Protein AF-A0A920FKL9-F1 (afdb_monomer_lite)

Foldseek 3Di:
DPPVPDDDDCPDLVNLLVVLVVDDDAAQPLDPDGDPDDDDDPPDDDPDDPDDDDDFVQVVLVPDDPVVCVVQVQFKDWAAPVQSNCVSPVPSAPPVNCVVRPIDIDRQADFDPVDDGDPGDHDPDDDDDGPSDDDDD

Structure (mmCIF, N/CA/C/O backbone):
data_AF-A0A920FKL9-F1
#
_entry.id   AF-A0A920FKL9-F1
#
loop_
_atom_site.group_PDB
_atom_site.id
_atom_site.type_symbol
_atom_site.label_atom_id
_atom_site.label_alt_id
_atom_site.label_comp_id
_atom_site.label_asym_id
_atom_site.label_entity_id
_atom_site.label_seq_id
_atom_site.pdbx_PDB_ins_code
_atom_site.Cartn_x
_atom_site.Cartn_y
_atom_site.Cartn_z
_atom_site.occupancy
_atom_site.B_iso_or_equiv
_atom_site.auth_seq_id
_atom_site.auth_comp_id
_atom_site.auth_asym_id
_atom_site.auth_atom_id
_atom_site.pdbx_PDB_model_num
ATOM 1 N N . MET A 1 1 ? -14.963 -4.563 12.918 1.00 79.31 1 MET A N 1
ATOM 2 C CA . MET A 1 1 ? -15.878 -5.169 13.902 1.00 79.31 1 MET A CA 1
ATOM 3 C C . MET A 1 1 ? -15.184 -5.149 15.245 1.00 79.31 1 MET A C 1
ATOM 5 O O . MET A 1 1 ? -13.959 -5.075 15.258 1.00 79.31 1 MET A O 1
ATOM 9 N N . ASP A 1 2 ? -15.930 -5.161 16.337 1.00 84.00 2 ASP A N 1
ATOM 10 C CA . ASP A 1 2 ? -15.355 -5.392 17.661 1.00 84.00 2 ASP A CA 1
ATOM 11 C C . ASP A 1 2 ? -15.031 -6.887 17.877 1.00 84.00 2 ASP A C 1
ATOM 13 O O . ASP A 1 2 ? -15.196 -7.716 16.975 1.00 84.00 2 ASP A O 1
ATOM 17 N N . SER A 1 3 ? -14.570 -7.246 19.079 1.00 85.00 3 SER A N 1
ATOM 18 C CA . SER A 1 3 ? -14.267 -8.637 19.449 1.00 85.00 3 SER A CA 1
ATOM 19 C C . SER A 1 3 ? -15.494 -9.558 19.481 1.00 85.00 3 SER A C 1
ATOM 21 O O . SER A 1 3 ? -15.332 -10.776 19.506 1.00 85.00 3 SER A O 1
ATOM 23 N N . LYS A 1 4 ? -16.710 -9.001 19.454 1.00 86.19 4 LYS A N 1
ATOM 24 C CA . LYS A 1 4 ? -17.983 -9.732 19.446 1.00 86.19 4 LYS A CA 1
ATOM 25 C C . LYS A 1 4 ? -18.566 -9.879 18.035 1.00 86.19 4 LYS A C 1
ATOM 27 O O . LYS A 1 4 ? -19.584 -10.543 17.858 1.00 86.19 4 LYS A O 1
ATOM 32 N N . GLY A 1 5 ? -17.917 -9.310 17.016 1.00 82.38 5 GLY A N 1
ATOM 33 C CA . GLY A 1 5 ? -18.376 -9.366 15.627 1.00 82.38 5 GLY A CA 1
ATOM 34 C C . GLY A 1 5 ? -19.437 -8.317 15.277 1.00 82.38 5 GLY A C 1
ATOM 35 O O . GLY A 1 5 ? -20.102 -8.440 14.238 1.00 82.38 5 GLY A O 1
ATOM 36 N N . GLU A 1 6 ? -19.604 -7.291 16.112 1.00 87.38 6 GLU A N 1
ATOM 37 C CA . GLU A 1 6 ? -20.499 -6.160 15.873 1.00 87.38 6 GLU A CA 1
ATOM 38 C C . GLU A 1 6 ? -19.805 -5.065 15.054 1.00 87.38 6 GLU A C 1
ATOM 40 O O . GLU A 1 6 ? -18.575 -4.937 15.039 1.00 87.38 6 GLU A O 1
ATOM 45 N N . LEU A 1 7 ? -20.587 -4.290 14.299 1.00 85.88 7 LEU A N 1
ATOM 46 C CA . LEU A 1 7 ? -20.050 -3.197 13.489 1.00 85.88 7 LEU A CA 1
ATOM 47 C C . LEU A 1 7 ? -19.639 -2.030 14.390 1.00 85.88 7 LEU A C 1
ATOM 49 O O . LEU A 1 7 ? -20.361 -1.645 15.303 1.00 85.88 7 LEU A O 1
ATOM 53 N N . LEU A 1 8 ? -18.475 -1.452 14.101 1.00 90.50 8 LEU A N 1
ATOM 54 C CA . LEU A 1 8 ? -17.993 -0.269 14.808 1.00 90.50 8 LEU A CA 1
ATOM 55 C C . LEU A 1 8 ? -18.649 0.996 14.227 1.00 90.50 8 LEU A C 1
ATOM 57 O O . LEU A 1 8 ? -18.942 1.017 13.027 1.00 90.50 8 LEU A O 1
ATOM 61 N N . PRO A 1 9 ? -18.814 2.073 15.021 1.00 91.94 9 PRO A N 1
ATOM 62 C CA . PRO A 1 9 ? -19.271 3.363 14.514 1.00 91.94 9 PRO A CA 1
ATOM 63 C C . PRO A 1 9 ? -18.393 3.874 13.366 1.00 91.94 9 PRO A C 1
ATOM 65 O O . PRO A 1 9 ? -17.172 3.694 13.377 1.00 91.94 9 PRO A O 1
ATOM 68 N N . VAL A 1 10 ? -18.998 4.574 12.403 1.00 88.56 10 VAL A N 1
ATOM 69 C CA . VAL A 1 10 ? -18.294 5.113 11.220 1.00 88.56 10 VAL A CA 1
ATOM 70 C C . VAL A 1 10 ? -17.224 6.153 11.557 1.00 88.56 10 VAL A C 1
ATOM 72 O O . VAL A 1 10 ? -16.318 6.378 10.762 1.00 88.56 10 VAL A O 1
ATOM 75 N N . THR A 1 11 ? -17.329 6.766 12.735 1.00 90.12 11 THR A N 1
ATOM 76 C CA . THR A 1 11 ? -16.372 7.725 13.298 1.00 90.12 11 THR A CA 1
ATOM 77 C C . THR A 1 11 ? -15.252 7.055 14.089 1.00 90.12 11 THR A C 1
ATOM 79 O O . THR A 1 11 ? -14.325 7.726 14.530 1.00 90.12 11 THR A O 1
ATOM 82 N N . SER A 1 12 ? -15.313 5.738 14.310 1.00 93.62 12 SER A N 1
ATOM 83 C CA . SER A 1 12 ? -14.271 5.048 15.066 1.00 93.62 12 SER A CA 1
ATOM 84 C C . SER A 1 12 ? -12.943 5.065 14.308 1.00 93.62 12 SER A C 1
ATOM 86 O O . SER A 1 12 ? -12.893 4.840 13.097 1.00 93.62 12 SER A O 1
ATOM 88 N N . ARG A 1 13 ? -11.844 5.244 15.046 1.00 91.75 13 ARG A N 1
ATOM 89 C CA . ARG A 1 13 ? -10.474 5.229 14.507 1.00 91.75 13 ARG A CA 1
ATOM 90 C C . ARG A 1 13 ? -10.189 3.999 13.640 1.00 91.75 13 ARG A C 1
ATOM 92 O O . ARG A 1 13 ? -9.526 4.107 12.615 1.00 91.75 13 ARG A O 1
ATOM 99 N N . ALA A 1 14 ? -10.707 2.831 14.020 1.00 91.56 14 ALA A N 1
ATOM 100 C CA . ALA A 1 14 ? -10.554 1.603 13.243 1.00 91.56 14 ALA A CA 1
ATOM 101 C C . ALA A 1 14 ? -11.224 1.695 11.861 1.00 91.56 14 ALA A C 1
ATOM 103 O O . ALA A 1 14 ? -10.637 1.281 10.865 1.00 91.56 14 ALA A O 1
ATOM 104 N N . ILE A 1 15 ? -12.431 2.264 11.779 1.00 92.44 15 ILE A N 1
ATOM 105 C CA . ILE A 1 15 ? -13.122 2.459 10.499 1.00 92.44 15 ILE A CA 1
ATOM 106 C C . ILE A 1 15 ? -12.425 3.532 9.659 1.00 92.44 15 ILE A C 1
ATOM 108 O O . ILE A 1 15 ? -12.256 3.328 8.459 1.00 92.44 15 ILE A O 1
ATOM 112 N N . LEU A 1 16 ? -11.962 4.625 10.272 1.00 93.38 16 LEU A N 1
ATOM 113 C CA . LEU A 1 16 ? -11.179 5.652 9.575 1.00 93.38 16 LEU A CA 1
ATOM 114 C C . LEU A 1 16 ? -9.880 5.075 8.995 1.00 93.38 16 LEU A C 1
ATOM 116 O O . LEU A 1 16 ? -9.589 5.290 7.823 1.00 93.38 16 LEU A O 1
ATOM 120 N N . ASN A 1 17 ? -9.157 4.249 9.756 1.00 91.44 17 ASN A N 1
ATOM 121 C CA . ASN A 1 17 ? -7.992 3.526 9.242 1.00 91.44 17 ASN A CA 1
ATOM 122 C C . ASN A 1 17 ? -8.350 2.602 8.072 1.00 91.44 17 ASN A C 1
ATOM 124 O O . ASN A 1 17 ? -7.650 2.603 7.066 1.00 91.44 17 ASN A O 1
ATOM 128 N N . ASN A 1 18 ? -9.460 1.865 8.151 1.00 91.19 18 ASN A N 1
ATOM 129 C CA . ASN A 1 18 ? -9.890 0.992 7.055 1.00 91.19 18 ASN A CA 1
ATOM 130 C C . ASN A 1 18 ? -10.255 1.763 5.779 1.00 91.19 18 ASN A C 1
ATOM 132 O O . ASN A 1 18 ? -10.119 1.216 4.688 1.00 91.19 18 ASN A O 1
ATOM 136 N N . ARG A 1 19 ? -10.690 3.028 5.876 1.00 92.94 19 ARG A N 1
ATOM 137 C CA . ARG A 1 19 ? -10.925 3.863 4.685 1.00 92.94 19 ARG A CA 1
ATOM 138 C C . ARG A 1 19 ? -9.639 4.141 3.911 1.00 92.94 19 ARG A C 1
ATOM 140 O O . ARG A 1 19 ? -9.701 4.264 2.695 1.00 92.94 19 ARG A O 1
ATOM 147 N N . ALA A 1 20 ? -8.479 4.169 4.570 1.00 91.81 20 ALA A N 1
ATOM 148 C CA . ALA A 1 20 ? -7.198 4.315 3.877 1.00 91.81 20 ALA A CA 1
ATOM 149 C C . ALA A 1 20 ? -6.921 3.145 2.911 1.00 91.81 20 ALA A C 1
ATOM 151 O O . ALA A 1 20 ? -6.261 3.347 1.893 1.00 91.81 20 ALA A O 1
ATOM 152 N N . ASN A 1 21 ? -7.493 1.960 3.166 1.00 89.62 21 ASN A N 1
ATOM 153 C CA . ASN A 1 21 ? -7.367 0.790 2.289 1.00 89.62 21 ASN A CA 1
ATOM 154 C C . ASN A 1 21 ? -8.151 0.933 0.971 1.00 89.62 21 ASN A C 1
ATOM 156 O O . ASN A 1 21 ? -8.011 0.089 0.094 1.00 89.62 21 ASN A O 1
ATOM 160 N N . GLN A 1 22 ? -8.973 1.978 0.815 1.00 90.69 22 GLN A N 1
ATOM 161 C CA . GLN A 1 22 ? -9.639 2.287 -0.457 1.00 90.69 22 GLN A CA 1
ATOM 162 C C . GLN A 1 22 ? -8.687 2.925 -1.480 1.00 90.69 22 GLN A C 1
ATOM 164 O O . GLN A 1 22 ? -9.037 3.064 -2.648 1.00 90.69 22 GLN A O 1
ATOM 169 N N . LEU A 1 23 ? -7.489 3.335 -1.056 1.00 91.94 23 LEU A N 1
ATOM 170 C CA . LEU A 1 23 ? -6.427 3.784 -1.952 1.00 91.94 23 LEU A CA 1
ATOM 171 C C . LEU A 1 23 ? -5.608 2.580 -2.425 1.00 91.94 23 LEU A C 1
ATOM 173 O O . LEU A 1 23 ? -5.397 1.645 -1.658 1.00 91.94 23 LEU A O 1
ATOM 177 N N . TRP A 1 24 ? -5.073 2.624 -3.648 1.00 93.62 24 TRP A N 1
ATOM 178 C CA . TRP A 1 24 ? -4.104 1.624 -4.110 1.00 93.62 24 TRP A CA 1
ATOM 179 C C . TRP A 1 24 ? -2.901 1.552 -3.160 1.00 93.62 24 TRP A C 1
ATOM 181 O O . TRP A 1 24 ? -2.264 2.570 -2.873 1.00 93.62 24 TRP A O 1
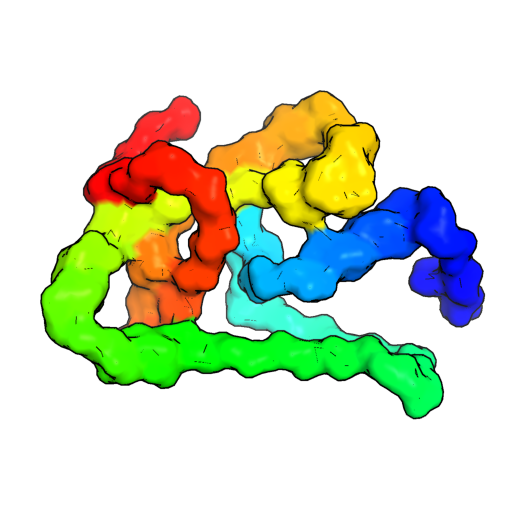ATOM 191 N N . HIS A 1 25 ? -2.589 0.353 -2.675 1.00 92.38 25 HIS A N 1
ATOM 192 C CA . HIS A 1 25 ? -1.487 0.110 -1.747 1.00 92.38 25 HIS A CA 1
ATOM 193 C C . HIS A 1 25 ? -0.933 -1.313 -1.892 1.00 92.38 25 HIS A C 1
ATOM 195 O O . HIS A 1 25 ? -1.615 -2.200 -2.398 1.00 92.38 25 HIS A O 1
ATOM 201 N N . SER A 1 26 ? 0.301 -1.508 -1.413 1.00 92.06 26 SER A N 1
ATOM 202 C CA . SER A 1 26 ? 0.804 -2.821 -0.993 1.00 92.06 26 SER A CA 1
ATOM 203 C C . SER A 1 26 ? 0.921 -2.850 0.531 1.00 92.06 26 SER A C 1
ATOM 205 O O . SER A 1 26 ? 1.344 -1.861 1.156 1.00 92.06 26 SER A O 1
ATOM 207 N N . ASP A 1 27 ? 0.517 -3.969 1.128 1.00 92.69 27 ASP A N 1
ATOM 208 C CA . ASP A 1 27 ? 0.425 -4.145 2.572 1.00 92.69 27 ASP A CA 1
ATOM 209 C C . ASP A 1 27 ? 1.784 -4.027 3.260 1.00 92.69 27 ASP A C 1
ATOM 211 O O . ASP A 1 27 ? 2.777 -4.645 2.887 1.00 92.69 27 ASP A O 1
ATOM 215 N N . SER A 1 28 ? 1.827 -3.245 4.341 1.00 93.19 28 SER A N 1
ATOM 216 C CA . SER A 1 28 ? 3.044 -3.020 5.137 1.00 93.19 28 SER A CA 1
ATOM 217 C C . SER A 1 28 ? 4.254 -2.490 4.355 1.00 93.19 28 SER A C 1
ATOM 219 O O . SER A 1 28 ? 5.359 -2.508 4.887 1.00 93.19 28 SER A O 1
ATOM 221 N N . SER A 1 29 ? 4.072 -1.952 3.148 1.00 91.62 29 SER A N 1
ATOM 222 C CA . SER A 1 29 ? 5.172 -1.392 2.347 1.00 91.62 29 SER A CA 1
ATOM 223 C C . SER A 1 29 ? 5.884 -0.197 3.015 1.00 91.62 29 SER A C 1
ATOM 225 O O . SER A 1 29 ? 7.024 0.114 2.690 1.00 91.62 29 SER A O 1
ATOM 227 N N . PHE A 1 30 ? 5.241 0.433 4.006 1.00 90.94 30 PHE A N 1
ATOM 228 C CA . PHE A 1 30 ? 5.805 1.463 4.892 1.00 90.94 30 PHE A CA 1
ATOM 229 C C . PHE A 1 30 ? 6.719 0.910 6.004 1.00 90.94 30 PHE A C 1
ATOM 231 O O . PHE A 1 30 ? 7.217 1.677 6.821 1.00 90.94 30 PHE A O 1
ATOM 238 N N . LYS A 1 31 ? 6.918 -0.409 6.092 1.00 92.88 31 LYS A N 1
ATOM 239 C CA . LYS A 1 31 ? 7.888 -1.035 7.002 1.00 92.88 31 LYS A CA 1
ATOM 240 C C . LYS A 1 31 ? 9.162 -1.375 6.243 1.00 92.88 31 LYS A C 1
ATOM 242 O O . LYS A 1 31 ? 9.103 -1.693 5.063 1.00 92.88 31 LYS A O 1
ATOM 247 N N . THR A 1 32 ? 10.299 -1.405 6.939 1.00 90.62 32 THR A N 1
ATOM 248 C CA . THR A 1 32 ? 11.595 -1.798 6.353 1.00 90.62 32 THR A CA 1
ATOM 249 C C . THR A 1 32 ? 11.541 -3.176 5.694 1.00 90.62 32 THR A C 1
ATOM 251 O O . THR A 1 32 ? 12.124 -3.372 4.635 1.00 90.62 32 THR A O 1
ATOM 254 N N . VAL A 1 33 ? 10.809 -4.116 6.300 1.00 91.00 33 VAL A N 1
ATOM 255 C CA . VAL A 1 33 ? 10.507 -5.429 5.720 1.00 91.00 33 VAL A CA 1
ATOM 256 C C . VAL A 1 33 ? 9.001 -5.482 5.432 1.00 91.00 33 VAL A C 1
ATOM 258 O O . VAL A 1 33 ? 8.217 -5.569 6.386 1.00 91.00 33 VAL A O 1
ATOM 261 N N . PRO A 1 34 ? 8.584 -5.393 4.154 1.00 89.75 34 PRO A N 1
ATOM 262 C CA . PRO A 1 34 ? 7.179 -5.474 3.765 1.00 89.75 34 PRO A CA 1
ATOM 263 C C . PRO A 1 34 ? 6.556 -6.844 4.045 1.00 89.75 34 PRO A C 1
ATOM 265 O O . PRO A 1 34 ? 7.246 -7.838 4.295 1.00 89.75 34 PRO A O 1
ATOM 268 N N . ALA A 1 35 ? 5.226 -6.908 3.983 1.00 89.25 35 ALA A N 1
ATOM 269 C CA . ALA A 1 35 ? 4.529 -8.184 4.041 1.00 89.25 35 ALA A CA 1
ATOM 270 C C . ALA A 1 35 ? 4.783 -8.970 2.747 1.00 89.25 35 ALA A C 1
ATOM 272 O O . ALA A 1 35 ? 4.688 -8.427 1.655 1.00 89.25 35 ALA A O 1
ATOM 273 N N . ARG A 1 36 ? 5.080 -10.268 2.865 1.00 87.00 36 ARG A N 1
ATOM 274 C CA . ARG A 1 36 ? 5.298 -11.135 1.693 1.00 87.00 36 ARG A CA 1
ATOM 275 C C . ARG A 1 36 ? 3.995 -11.656 1.083 1.00 87.00 36 ARG A C 1
ATOM 277 O O . ARG A 1 36 ? 3.945 -11.963 -0.102 1.00 87.00 36 ARG A O 1
ATOM 284 N N . ALA A 1 37 ? 2.968 -11.825 1.907 1.00 88.56 37 ALA A N 1
ATOM 285 C CA . ALA A 1 37 ? 1.667 -12.324 1.492 1.00 88.56 37 ALA A CA 1
ATOM 286 C C . ALA A 1 37 ? 0.583 -11.784 2.424 1.00 88.56 37 ALA A C 1
ATOM 288 O O . ALA A 1 37 ? 0.814 -11.624 3.626 1.00 88.56 37 ALA A O 1
ATOM 289 N N . THR A 1 38 ? -0.606 -11.590 1.864 1.00 90.56 38 THR A N 1
ATOM 290 C CA . THR A 1 38 ? -1.805 -11.178 2.593 1.00 90.56 38 THR A CA 1
ATOM 291 C C . THR A 1 38 ? -2.877 -12.242 2.443 1.00 90.56 38 THR A C 1
ATOM 293 O O . THR A 1 38 ? -3.120 -12.752 1.351 1.00 90.56 38 THR A O 1
ATOM 296 N N . VAL A 1 39 ? -3.544 -12.565 3.550 1.00 94.38 39 VAL A N 1
ATOM 297 C CA . VAL A 1 39 ? -4.707 -13.452 3.570 1.00 94.38 39 VAL A CA 1
ATOM 298 C C . VAL A 1 39 ? -5.890 -12.666 4.110 1.00 94.38 39 VAL A C 1
ATOM 300 O O . VAL A 1 39 ? -5.859 -12.191 5.245 1.00 94.38 39 VAL A O 1
ATOM 303 N N . LEU A 1 40 ? -6.945 -12.551 3.305 1.00 92.88 40 LEU A N 1
ATOM 304 C CA . LEU A 1 40 ? -8.194 -11.913 3.702 1.00 92.88 40 LEU A CA 1
ATOM 305 C C . LEU A 1 40 ? -9.287 -12.971 3.868 1.00 92.88 40 LEU A C 1
ATOM 307 O O . LEU A 1 40 ? -9.498 -13.809 2.994 1.00 92.88 40 LEU A O 1
ATOM 311 N N . ARG A 1 41 ? -10.006 -12.917 4.992 1.00 93.00 41 ARG A N 1
ATOM 312 C CA . ARG A 1 41 ? -11.151 -13.789 5.276 1.00 93.00 41 ARG A CA 1
ATOM 313 C C . ARG A 1 41 ? -12.419 -12.955 5.408 1.00 93.00 41 ARG A C 1
ATOM 315 O O . ARG A 1 41 ? -12.539 -12.154 6.334 1.00 93.00 41 ARG A O 1
ATOM 322 N N . ALA A 1 42 ? -13.395 -13.205 4.541 1.00 90.44 42 ALA A N 1
ATOM 323 C CA . ALA A 1 42 ? -14.723 -12.618 4.661 1.00 90.44 42 ALA A CA 1
ATOM 324 C C . ALA A 1 42 ? -15.524 -13.313 5.778 1.00 90.44 42 ALA A C 1
ATOM 326 O O . ALA A 1 42 ? -15.755 -14.520 5.730 1.00 90.44 42 ALA A O 1
ATOM 327 N N . VAL A 1 43 ? -15.934 -12.550 6.797 1.00 88.94 43 VAL A N 1
ATOM 328 C CA . VAL A 1 43 ? -16.787 -13.040 7.902 1.00 88.94 43 VAL A CA 1
ATOM 329 C C . VAL A 1 43 ? -18.244 -12.628 7.698 1.00 88.94 43 VAL A C 1
ATOM 331 O O . VAL A 1 43 ? -19.146 -13.440 7.867 1.00 88.94 43 VAL A O 1
ATOM 334 N N . LYS A 1 44 ? -18.470 -11.368 7.314 1.00 87.31 44 LYS A N 1
ATOM 335 C CA . LYS A 1 44 ? -19.760 -10.851 6.844 1.00 87.31 44 LYS A CA 1
ATOM 336 C C . LYS A 1 44 ? -19.496 -10.076 5.559 1.00 87.31 44 LYS A C 1
ATOM 338 O O . LYS A 1 44 ? -18.575 -9.261 5.531 1.00 87.31 44 LYS A O 1
ATOM 343 N N . ILE A 1 45 ? -20.275 -10.357 4.522 1.00 90.00 45 ILE A N 1
ATOM 344 C CA . ILE A 1 45 ? -20.136 -9.744 3.198 1.00 90.00 45 ILE A CA 1
ATOM 345 C C . ILE A 1 45 ? -21.244 -8.691 3.065 1.00 90.00 45 ILE A C 1
ATOM 347 O O . ILE A 1 45 ? -22.400 -9.023 3.342 1.00 90.00 45 ILE A O 1
ATOM 351 N N . PRO A 1 46 ? -20.928 -7.431 2.716 1.00 87.12 46 PRO A N 1
ATOM 352 C CA . PRO A 1 46 ? -21.961 -6.436 2.458 1.00 87.12 46 PRO A CA 1
ATOM 353 C C . PRO A 1 46 ? -22.780 -6.842 1.219 1.00 87.12 46 PRO A C 1
ATOM 355 O O . PRO A 1 46 ? -22.220 -7.420 0.289 1.00 87.12 46 PRO A O 1
ATOM 358 N N . PRO A 1 47 ? -24.095 -6.561 1.183 1.00 88.50 47 PRO A N 1
ATOM 359 C CA . PRO A 1 47 ? -24.941 -6.940 0.049 1.00 88.50 47 PRO A CA 1
ATOM 360 C C . PRO A 1 47 ? -24.558 -6.200 -1.241 1.00 88.50 47 PRO A C 1
ATOM 362 O O . PRO A 1 47 ? -24.792 -6.706 -2.333 1.00 88.50 47 PRO A O 1
ATOM 365 N N . GLU A 1 48 ? -23.953 -5.019 -1.108 1.00 91.44 48 GLU A N 1
ATOM 366 C CA . GLU A 1 48 ? -23.517 -4.166 -2.206 1.00 91.44 48 GLU A CA 1
ATOM 367 C C . GLU A 1 48 ? -22.149 -3.550 -1.875 1.00 91.44 48 GLU A C 1
ATOM 369 O O . GLU A 1 48 ? -21.859 -3.254 -0.713 1.00 91.44 48 GLU A O 1
ATOM 374 N N . GLN A 1 49 ? -21.339 -3.298 -2.911 1.00 86.88 49 GLN A N 1
ATOM 375 C CA . GLN A 1 49 ? -20.005 -2.682 -2.819 1.00 86.88 49 GLN A CA 1
ATOM 376 C C . GLN A 1 49 ? -18.989 -3.512 -2.002 1.00 86.88 49 GLN A C 1
ATOM 378 O O . GLN A 1 49 ? -19.201 -4.686 -1.711 1.00 86.88 49 GLN A O 1
ATOM 383 N N . GLY A 1 50 ? -17.828 -2.927 -1.687 1.00 88.12 50 GLY A N 1
ATOM 384 C CA . GLY A 1 50 ? -16.792 -3.582 -0.875 1.00 88.12 50 GLY A CA 1
ATOM 385 C C . GLY A 1 50 ? -15.944 -4.615 -1.621 1.00 88.12 50 GLY A C 1
ATOM 386 O O . GLY A 1 50 ? -15.292 -5.440 -0.981 1.00 88.12 50 GLY A O 1
ATOM 387 N N . ALA A 1 51 ? -15.944 -4.573 -2.957 1.00 91.94 51 ALA A N 1
ATOM 388 C CA . ALA A 1 51 ? -15.029 -5.369 -3.763 1.00 91.94 51 ALA A CA 1
ATOM 389 C C . ALA A 1 51 ? -13.571 -5.031 -3.418 1.00 91.94 51 ALA A C 1
ATOM 391 O O . ALA A 1 51 ? -13.237 -3.892 -3.090 1.00 91.94 51 ALA A O 1
ATOM 392 N N . THR A 1 52 ? -12.706 -6.039 -3.495 1.00 93.62 52 THR A N 1
ATOM 393 C CA . THR A 1 52 ? -11.257 -5.844 -3.442 1.00 93.62 52 THR A CA 1
ATOM 394 C C . THR A 1 52 ? -10.722 -5.917 -4.861 1.00 93.62 52 THR A C 1
ATOM 396 O O . THR A 1 52 ? -10.918 -6.920 -5.547 1.00 93.62 52 THR A O 1
ATOM 399 N N . GLU A 1 53 ? -10.079 -4.844 -5.302 1.00 94.44 53 GLU A N 1
ATOM 400 C CA . GLU A 1 53 ? -9.464 -4.760 -6.622 1.00 94.44 53 GLU A CA 1
ATOM 401 C C . GLU A 1 53 ? -7.974 -5.091 -6.538 1.00 94.44 53 GLU A C 1
ATOM 403 O O . GLU A 1 53 ? -7.314 -4.825 -5.533 1.00 94.44 53 GLU A O 1
ATOM 408 N N . TYR A 1 54 ? -7.443 -5.672 -7.612 1.00 94.38 54 TYR A N 1
ATOM 409 C CA . TYR A 1 54 ? -6.044 -6.072 -7.709 1.00 94.38 54 TYR A CA 1
ATOM 410 C C . TYR A 1 54 ? -5.459 -5.613 -9.040 1.00 94.38 54 TYR A C 1
ATOM 412 O O . TYR A 1 54 ? -6.125 -5.664 -10.074 1.00 94.38 54 TYR A O 1
ATOM 420 N N . ILE A 1 55 ? -4.183 -5.229 -9.021 1.00 90.94 55 ILE A N 1
ATOM 421 C CA . ILE A 1 55 ? -3.398 -4.948 -10.221 1.00 90.94 55 ILE A CA 1
ATOM 422 C C . ILE A 1 55 ? -2.136 -5.806 -10.227 1.00 90.94 55 ILE A C 1
ATOM 424 O O . ILE A 1 55 ? -1.395 -5.867 -9.248 1.00 90.94 55 ILE A O 1
ATOM 428 N N . SER A 1 56 ? -1.871 -6.465 -11.357 1.00 89.31 56 SER A N 1
ATOM 429 C CA . SER A 1 56 ? -0.592 -7.136 -11.576 1.00 89.31 56 SER A CA 1
ATOM 430 C C . SER A 1 56 ? 0.440 -6.115 -12.029 1.00 89.31 56 SER A C 1
ATOM 432 O O . SER A 1 56 ? 0.479 -5.711 -13.193 1.00 89.31 56 SER A O 1
ATOM 434 N N . LEU A 1 57 ? 1.312 -5.714 -11.110 1.00 87.44 57 LEU A N 1
ATOM 435 C CA . LEU A 1 57 ? 2.415 -4.816 -11.433 1.00 87.44 57 LEU A CA 1
ATOM 436 C C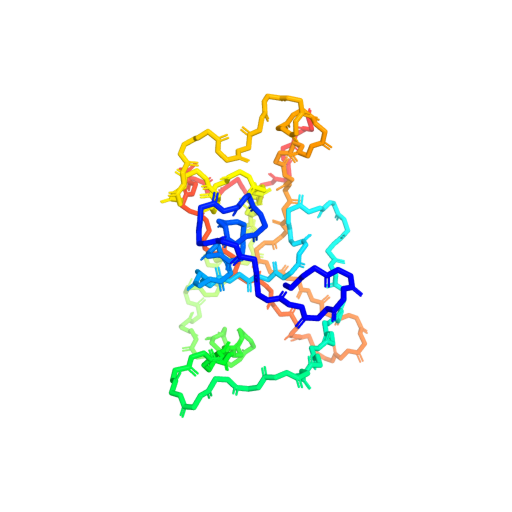 . LEU A 1 57 ? 3.447 -5.476 -12.360 1.00 87.44 57 LEU A C 1
ATOM 438 O O . LEU A 1 57 ? 4.092 -4.781 -13.140 1.00 87.44 57 LEU A O 1
ATOM 442 N N . ARG A 1 58 ? 3.530 -6.817 -12.361 1.00 85.38 58 ARG A N 1
ATOM 443 C CA . ARG A 1 58 ? 4.262 -7.622 -13.357 1.00 85.38 58 ARG A CA 1
ATOM 444 C C . ARG A 1 58 ? 3.776 -7.349 -14.772 1.00 85.38 58 ARG A C 1
ATOM 446 O O . ARG A 1 58 ? 4.573 -6.956 -15.622 1.00 85.38 58 ARG A O 1
ATOM 453 N N . ALA A 1 59 ? 2.478 -7.529 -15.000 1.00 88.81 59 ALA A N 1
ATOM 454 C CA . ALA A 1 59 ? 1.873 -7.296 -16.305 1.00 88.81 59 ALA A CA 1
ATOM 455 C C . ALA A 1 59 ? 1.982 -5.819 -16.713 1.00 88.81 59 ALA A C 1
ATOM 457 O O . ALA A 1 59 ? 2.331 -5.524 -17.856 1.00 88.81 59 ALA A O 1
ATOM 458 N N . LEU A 1 60 ? 1.773 -4.894 -15.764 1.00 89.44 60 LEU A N 1
ATOM 459 C CA . LEU A 1 60 ? 1.956 -3.462 -15.999 1.00 89.44 60 LEU A CA 1
ATOM 460 C C . LEU A 1 60 ? 3.379 -3.162 -16.482 1.00 89.44 60 LEU A C 1
ATOM 462 O O . LEU A 1 60 ? 3.542 -2.583 -17.550 1.00 89.44 60 LEU A O 1
ATOM 466 N N . TYR A 1 61 ? 4.404 -3.603 -15.750 1.00 86.56 61 TYR A N 1
ATOM 467 C CA . TYR A 1 61 ? 5.801 -3.377 -16.121 1.00 86.56 61 TYR A CA 1
ATOM 468 C C . TYR A 1 61 ? 6.136 -3.951 -17.502 1.00 86.56 61 TYR A C 1
ATOM 470 O O . TYR A 1 61 ? 6.772 -3.279 -18.309 1.00 86.56 61 TYR A O 1
ATOM 478 N N . GLN A 1 62 ? 5.677 -5.169 -17.808 1.00 90.12 62 GLN A N 1
ATOM 479 C CA . GLN A 1 62 ? 5.892 -5.796 -19.117 1.00 90.12 62 GLN A CA 1
ATOM 480 C C . GLN A 1 62 ? 5.282 -4.983 -20.264 1.00 90.12 62 GLN A C 1
ATOM 482 O O . GLN A 1 62 ? 5.877 -4.929 -21.339 1.00 90.12 62 GLN A O 1
ATOM 487 N N . SER A 1 63 ? 4.146 -4.324 -20.020 1.00 93.94 63 SER A N 1
ATOM 488 C CA . SER A 1 63 ? 3.473 -3.464 -20.999 1.00 93.94 63 SER A CA 1
ATOM 489 C C . SER A 1 63 ? 4.136 -2.095 -21.207 1.00 93.94 63 SER A C 1
ATOM 491 O O . SER A 1 63 ? 3.799 -1.398 -22.164 1.00 93.94 63 SER A O 1
ATOM 493 N N . LEU A 1 64 ? 5.069 -1.689 -20.335 1.00 92.19 64 LEU A N 1
ATOM 494 C CA . LEU A 1 64 ? 5.736 -0.393 -20.455 1.00 92.19 64 LEU A CA 1
ATOM 495 C C . LEU A 1 64 ? 6.699 -0.357 -21.656 1.00 92.19 64 LEU A C 1
ATOM 497 O O . LEU A 1 64 ? 7.401 -1.341 -21.910 1.00 92.19 64 LEU A O 1
ATOM 501 N N . PRO A 1 65 ? 6.822 0.792 -22.348 1.00 95.88 65 PRO A N 1
ATOM 502 C CA . PRO A 1 65 ? 7.903 1.022 -23.300 1.00 95.88 65 PRO A CA 1
ATOM 503 C C . PRO A 1 65 ? 9.280 0.890 -22.637 1.00 95.88 65 PRO A C 1
ATOM 505 O O . PRO A 1 65 ? 9.458 1.263 -21.475 1.00 95.88 65 PRO A O 1
ATOM 508 N N . GLU A 1 66 ? 10.286 0.447 -23.393 1.00 93.88 66 GLU A N 1
ATOM 509 C CA . GLU A 1 66 ? 11.657 0.269 -22.882 1.00 93.88 66 GLU A CA 1
ATOM 510 C C . GLU A 1 66 ? 12.254 1.554 -22.290 1.00 93.88 66 GLU A C 1
ATOM 512 O O . GLU A 1 66 ? 12.948 1.508 -21.277 1.00 93.88 66 GLU A O 1
ATOM 517 N N . ALA A 1 67 ? 11.920 2.717 -22.858 1.00 94.38 67 ALA A N 1
ATOM 518 C CA . ALA A 1 67 ? 12.341 4.006 -22.312 1.00 94.38 67 ALA A CA 1
ATOM 519 C C . ALA A 1 67 ? 11.832 4.222 -20.874 1.00 94.38 67 ALA A C 1
ATOM 521 O O . ALA A 1 67 ? 12.596 4.639 -20.006 1.00 94.38 67 ALA A O 1
ATOM 522 N N . SER A 1 68 ? 10.570 3.878 -20.599 1.00 90.94 68 SER A N 1
ATOM 523 C CA . SER A 1 68 ? 9.984 3.985 -19.259 1.00 90.94 68 SER A CA 1
ATOM 524 C C . SER A 1 68 ? 10.581 2.961 -18.299 1.00 90.94 68 SER A C 1
ATOM 526 O O . SER A 1 68 ? 10.846 3.291 -17.147 1.00 90.94 68 SER A O 1
ATOM 528 N N . LYS A 1 69 ? 10.851 1.733 -18.765 1.00 89.06 69 LYS A N 1
ATOM 529 C CA . LYS A 1 69 ? 11.547 0.716 -17.959 1.00 89.06 69 LYS A CA 1
ATOM 530 C C . LYS A 1 69 ? 12.937 1.191 -17.539 1.00 89.06 69 LYS A C 1
ATOM 532 O O . LYS A 1 69 ? 13.306 1.025 -16.379 1.00 89.06 69 LYS A O 1
ATOM 537 N N . ALA A 1 70 ? 13.680 1.809 -18.457 1.00 88.88 70 ALA A N 1
ATOM 538 C CA . ALA A 1 70 ? 15.000 2.367 -18.181 1.00 88.88 70 ALA A CA 1
ATOM 539 C C . ALA A 1 70 ? 14.944 3.533 -17.181 1.00 88.88 70 ALA A C 1
ATOM 541 O O . ALA A 1 70 ? 15.808 3.634 -16.311 1.00 88.88 70 ALA A O 1
ATOM 542 N N . GLU A 1 71 ? 13.918 4.384 -17.269 1.00 88.75 71 GLU A N 1
ATOM 543 C CA . GLU A 1 71 ? 13.713 5.496 -16.336 1.00 88.75 71 GLU A CA 1
ATOM 544 C C . GLU A 1 71 ? 13.492 5.010 -14.897 1.00 88.75 71 GLU A C 1
ATOM 546 O O . GLU A 1 71 ? 14.067 5.570 -13.962 1.00 88.75 71 GLU A O 1
ATOM 551 N N . ILE A 1 72 ? 12.703 3.945 -14.716 1.00 86.38 72 ILE A N 1
ATOM 552 C CA . ILE A 1 72 ? 12.317 3.459 -13.384 1.00 86.38 72 ILE A CA 1
ATOM 553 C C . ILE A 1 72 ? 13.286 2.437 -12.773 1.00 86.38 72 ILE A C 1
ATOM 555 O O . ILE A 1 72 ? 13.182 2.147 -11.583 1.00 86.38 72 ILE A O 1
ATOM 559 N N . ALA A 1 73 ? 14.242 1.915 -13.548 1.00 84.31 73 ALA A N 1
ATOM 560 C CA . ALA A 1 73 ? 15.089 0.779 -13.166 1.00 84.31 73 ALA A CA 1
ATOM 561 C C . ALA A 1 73 ? 15.877 0.966 -11.856 1.00 84.31 73 ALA A C 1
ATOM 563 O O . ALA A 1 73 ? 16.138 -0.009 -11.159 1.00 84.31 73 ALA A O 1
ATOM 564 N N . ASN A 1 74 ? 16.256 2.203 -11.520 1.00 83.06 74 ASN A N 1
ATOM 565 C CA . ASN A 1 74 ? 17.085 2.519 -10.348 1.00 83.06 74 ASN A CA 1
ATOM 566 C C . ASN A 1 74 ? 16.417 3.523 -9.398 1.00 83.06 74 ASN A C 1
ATOM 568 O O . ASN A 1 74 ? 17.096 4.209 -8.631 1.00 83.06 74 ASN A O 1
ATOM 572 N N . LEU A 1 75 ? 15.095 3.672 -9.485 1.00 86.69 75 LEU A N 1
ATOM 573 C CA . LEU A 1 75 ? 14.372 4.598 -8.623 1.00 86.69 75 LEU A CA 1
ATOM 574 C C . LEU A 1 75 ? 14.104 3.974 -7.258 1.00 86.69 75 LEU A C 1
ATOM 576 O O . LEU A 1 75 ? 13.878 2.773 -7.142 1.00 86.69 75 LEU A O 1
ATOM 580 N N . TRP A 1 76 ? 14.090 4.821 -6.235 1.00 87.50 76 TRP A N 1
ATOM 581 C CA . TRP A 1 76 ? 13.708 4.462 -4.874 1.00 87.50 76 TRP A CA 1
ATOM 582 C C . TRP A 1 76 ? 12.486 5.264 -4.449 1.00 87.50 76 TRP A C 1
ATOM 584 O O . TRP A 1 76 ? 12.471 6.489 -4.573 1.00 87.50 76 TRP A O 1
ATOM 594 N N . GLY A 1 77 ? 11.460 4.578 -3.957 1.00 85.62 77 GLY A N 1
ATOM 595 C CA . GLY A 1 77 ? 10.262 5.194 -3.397 1.00 85.62 77 GLY A CA 1
ATOM 596 C C . GLY A 1 77 ? 10.426 5.477 -1.907 1.00 85.62 77 GLY A C 1
ATOM 597 O O . GLY A 1 77 ? 11.101 4.733 -1.198 1.00 85.62 77 GLY A O 1
ATOM 598 N N . ILE A 1 78 ? 9.772 6.533 -1.421 1.00 91.88 78 ILE A N 1
ATOM 599 C CA . ILE A 1 78 ? 9.573 6.755 0.016 1.00 91.88 78 ILE A CA 1
ATOM 600 C C . ILE A 1 78 ? 8.164 6.285 0.359 1.00 91.88 78 ILE A C 1
ATOM 602 O O . ILE A 1 78 ? 7.187 6.779 -0.203 1.00 91.88 78 ILE A O 1
ATOM 606 N N . HIS A 1 79 ? 8.072 5.328 1.273 1.00 91.31 79 HIS A N 1
ATOM 607 C CA . HIS A 1 79 ? 6.818 4.756 1.730 1.00 91.31 79 HIS A CA 1
ATOM 608 C C . HIS A 1 79 ? 6.536 5.249 3.143 1.00 91.31 79 HIS A C 1
ATOM 610 O O . HIS A 1 79 ? 7.259 4.931 4.087 1.00 91.31 79 HIS A O 1
ATOM 616 N N . ASP A 1 80 ? 5.465 6.025 3.277 1.00 93.31 80 ASP A N 1
ATOM 617 C CA . ASP A 1 80 ? 5.069 6.658 4.527 1.00 93.31 80 ASP A CA 1
ATOM 618 C C . ASP A 1 80 ? 3.702 6.127 4.983 1.00 93.31 80 ASP A C 1
ATOM 620 O O . ASP A 1 80 ? 2.707 6.161 4.242 1.00 93.31 80 ASP A O 1
ATOM 624 N N . TYR A 1 81 ? 3.662 5.629 6.223 1.00 92.81 81 TYR A N 1
ATOM 625 C CA . TYR A 1 81 ? 2.448 5.166 6.893 1.00 92.81 81 TYR A CA 1
ATOM 626 C C . TYR A 1 81 ? 1.383 6.268 6.958 1.00 92.81 81 TYR A C 1
ATOM 628 O O . TYR A 1 81 ? 0.194 6.005 6.742 1.00 92.81 81 TYR A O 1
ATOM 636 N N . SER A 1 82 ? 1.812 7.504 7.214 1.00 93.88 82 SER A N 1
ATOM 637 C CA . SER A 1 82 ? 0.947 8.659 7.421 1.00 93.88 82 SER A CA 1
ATOM 638 C C . SER A 1 82 ? 0.293 9.155 6.134 1.00 93.88 82 SER A C 1
ATOM 640 O O . SER A 1 82 ? -0.869 9.553 6.165 1.00 93.88 82 SER A O 1
ATOM 642 N N . ASN A 1 83 ? 0.965 9.043 4.984 1.00 91.00 83 ASN A N 1
ATOM 643 C CA . ASN A 1 83 ? 0.520 9.643 3.721 1.00 91.00 83 ASN A CA 1
ATOM 644 C C . ASN A 1 83 ? -0.870 9.180 3.241 1.00 91.00 83 ASN A C 1
ATOM 646 O O . ASN A 1 83 ? -1.590 9.944 2.600 1.00 91.00 83 ASN A O 1
ATOM 650 N N . SER A 1 84 ? -1.264 7.932 3.506 1.00 90.06 84 SER A N 1
ATOM 651 C CA . SER A 1 84 ? -2.618 7.456 3.168 1.00 90.06 84 SER A CA 1
ATOM 652 C C . SER A 1 84 ? -3.665 7.925 4.180 1.00 90.06 84 SER A C 1
ATOM 654 O O . SER A 1 84 ? -4.783 8.263 3.805 1.00 90.06 84 SER A O 1
ATOM 656 N N . ARG A 1 85 ? -3.291 7.982 5.457 1.00 93.50 85 ARG A N 1
ATOM 657 C CA . ARG A 1 85 ? -4.185 8.226 6.593 1.00 93.50 85 ARG A CA 1
ATOM 658 C C . ARG A 1 85 ? -4.518 9.702 6.766 1.00 93.50 85 ARG A C 1
ATOM 660 O O . ARG A 1 85 ? -5.681 10.022 6.971 1.00 93.50 85 ARG A O 1
ATOM 667 N N . THR A 1 86 ? -3.550 10.591 6.552 1.00 92.62 86 THR A N 1
ATOM 668 C CA . THR A 1 86 ? -3.755 12.050 6.603 1.00 92.62 86 THR A CA 1
ATOM 669 C C . THR A 1 86 ? -4.683 12.570 5.502 1.00 92.62 86 THR A C 1
ATOM 671 O O . THR A 1 86 ? -5.255 13.646 5.635 1.00 92.62 86 THR A O 1
ATOM 674 N N . LYS A 1 87 ? -4.881 11.798 4.422 1.00 92.50 87 LYS A N 1
ATOM 675 C CA . LYS A 1 87 ? -5.890 12.080 3.384 1.00 92.50 87 LYS A CA 1
ATOM 676 C C . LYS A 1 87 ? -7.311 11.718 3.813 1.00 92.50 87 LYS A C 1
ATOM 678 O O . LYS A 1 87 ? -8.256 12.235 3.228 1.00 92.50 87 LYS A O 1
ATOM 683 N N . ILE A 1 88 ? -7.456 10.803 4.772 1.00 94.31 88 ILE A N 1
ATOM 684 C CA . ILE A 1 88 ? -8.751 10.432 5.348 1.00 94.31 88 ILE A CA 1
ATOM 685 C C . ILE A 1 88 ? -9.121 11.420 6.449 1.00 94.31 88 ILE A C 1
ATOM 687 O O . ILE A 1 88 ? -10.232 11.941 6.456 1.00 94.31 88 ILE A O 1
ATOM 691 N N . ASP A 1 89 ? -8.187 11.661 7.365 1.00 94.12 89 ASP A N 1
ATOM 692 C CA . ASP A 1 89 ? -8.320 12.604 8.467 1.00 94.12 89 ASP A CA 1
ATOM 693 C C . ASP A 1 89 ? -6.904 13.088 8.855 1.00 94.12 89 ASP A C 1
ATOM 695 O O . ASP A 1 89 ? -6.035 12.246 9.118 1.00 94.12 89 ASP A O 1
ATOM 699 N N . PRO A 1 90 ? -6.630 14.411 8.848 1.00 92.69 90 PRO A N 1
ATOM 700 C CA . PRO A 1 90 ? -5.317 14.968 9.177 1.00 92.69 90 PRO A CA 1
ATOM 701 C C . PRO A 1 90 ? -4.757 14.514 10.530 1.00 92.69 90 PRO A C 1
ATOM 703 O O . PRO A 1 90 ? -3.540 14.365 10.654 1.00 92.69 90 PRO A O 1
ATOM 706 N N . ASP A 1 91 ? -5.632 14.229 11.497 1.00 93.00 91 ASP A N 1
ATOM 707 C CA . ASP A 1 91 ? -5.275 13.871 12.872 1.00 93.00 91 ASP A CA 1
ATOM 708 C C . ASP A 1 91 ? -5.291 12.347 13.104 1.00 93.00 91 ASP A C 1
ATOM 710 O O . ASP A 1 91 ? -5.133 11.859 14.228 1.00 93.00 91 ASP A O 1
ATOM 714 N N . LEU A 1 92 ? -5.466 11.549 12.040 1.00 93.81 92 LEU A N 1
ATOM 715 C CA . LEU A 1 92 ? -5.575 10.092 12.151 1.00 93.81 92 LEU A CA 1
ATOM 716 C C . LEU A 1 92 ? -4.280 9.429 12.629 1.00 93.81 92 LEU A C 1
ATOM 718 O O . LEU A 1 92 ? -4.337 8.361 13.239 1.00 93.81 92 LEU A O 1
ATOM 722 N N . VAL A 1 93 ? -3.128 10.043 12.356 1.00 94.25 93 VAL A N 1
ATOM 723 C CA . VAL A 1 93 ? -1.812 9.537 12.768 1.00 94.25 93 VAL A CA 1
ATOM 724 C C . VAL A 1 93 ? -1.198 10.498 13.767 1.00 94.25 93 VAL A C 1
ATOM 726 O O . VAL A 1 93 ? -0.953 11.657 13.430 1.00 94.25 93 VAL A O 1
ATOM 729 N N . THR A 1 94 ? -0.941 10.009 14.978 1.00 95.00 94 THR A N 1
ATOM 730 C CA . THR A 1 94 ? -0.357 10.834 16.040 1.00 95.00 94 THR A CA 1
ATOM 731 C C . THR A 1 94 ? 1.127 11.085 15.782 1.00 95.00 94 THR A C 1
ATOM 733 O O . THR A 1 94 ? 1.768 10.386 14.992 1.00 95.00 94 THR A O 1
ATOM 736 N N . GLU A 1 95 ? 1.702 12.079 16.455 1.00 93.81 95 GLU A N 1
ATOM 737 C CA . GLU A 1 95 ? 3.138 12.353 16.344 1.00 93.81 95 GLU A CA 1
ATOM 738 C C . GLU A 1 95 ? 3.984 11.178 16.857 1.00 93.81 95 GLU A C 1
ATOM 740 O O . GLU A 1 95 ? 5.001 10.840 16.254 1.00 93.81 95 GLU A O 1
ATOM 745 N N . GLU A 1 96 ? 3.530 10.483 17.902 1.00 96.00 96 GLU A N 1
ATOM 746 C CA . GLU A 1 96 ? 4.191 9.280 18.417 1.00 96.00 96 GLU A CA 1
ATOM 747 C C . GLU A 1 96 ? 4.182 8.148 17.382 1.00 96.00 96 GLU A C 1
ATOM 749 O O . GLU A 1 96 ? 5.184 7.456 17.208 1.00 96.00 96 GLU A O 1
ATOM 754 N N . GLU A 1 97 ? 3.080 7.966 16.649 1.00 94.06 97 GLU A N 1
ATOM 755 C CA . GLU A 1 97 ? 3.001 6.970 15.577 1.00 94.06 97 GLU A CA 1
ATOM 756 C C . GLU A 1 97 ? 3.892 7.331 14.386 1.00 94.06 97 GLU A C 1
ATOM 758 O O . GLU A 1 97 ? 4.524 6.439 13.820 1.00 94.06 97 GLU A O 1
ATOM 763 N N . LYS A 1 98 ? 3.989 8.618 14.023 1.00 93.19 98 LYS A N 1
ATOM 764 C CA . LYS A 1 98 ? 4.924 9.085 12.982 1.00 93.19 98 LYS A CA 1
ATOM 765 C C . LYS A 1 98 ? 6.377 8.812 13.372 1.00 93.19 98 LYS A C 1
ATOM 767 O O . LYS A 1 98 ? 7.171 8.425 12.522 1.00 93.19 98 LYS A O 1
ATOM 772 N N . GLN A 1 99 ? 6.718 8.982 14.649 1.00 94.19 99 GLN A N 1
ATOM 773 C CA . GLN A 1 99 ? 8.054 8.675 15.169 1.00 94.19 99 GLN A CA 1
ATOM 774 C C . GLN A 1 99 ? 8.321 7.167 15.237 1.00 94.19 99 GLN A C 1
ATOM 776 O O . GLN A 1 99 ? 9.434 6.731 14.953 1.00 94.19 99 GLN A O 1
ATOM 781 N N . ALA A 1 100 ? 7.316 6.367 15.600 1.00 94.62 100 ALA A N 1
ATOM 782 C CA . ALA A 1 100 ? 7.436 4.912 15.683 1.00 94.62 100 ALA A CA 1
ATOM 783 C C . ALA A 1 100 ? 7.475 4.229 14.304 1.00 94.62 100 ALA A C 1
ATOM 785 O O . ALA A 1 100 ? 8.036 3.140 14.169 1.00 94.62 100 ALA A O 1
ATOM 786 N N . LEU A 1 101 ? 6.874 4.851 13.288 1.00 93.44 101 LEU A N 1
ATOM 787 C CA . LEU A 1 101 ? 6.833 4.383 11.902 1.00 93.44 101 LEU A CA 1
ATOM 788 C C . LEU A 1 101 ? 7.372 5.474 10.965 1.00 93.44 101 LEU A C 1
ATOM 790 O O . LEU A 1 101 ? 6.602 6.027 10.170 1.00 93.44 101 LEU A O 1
ATOM 794 N N . PRO A 1 102 ? 8.677 5.799 11.049 1.00 94.50 102 PRO A N 1
ATOM 795 C CA . PRO A 1 102 ? 9.265 6.791 10.166 1.00 94.50 102 PRO A CA 1
ATOM 796 C C . PRO A 1 102 ? 9.174 6.315 8.707 1.00 94.50 102 PRO A C 1
ATOM 798 O O . PRO A 1 102 ? 9.182 5.103 8.457 1.00 94.50 102 PRO A O 1
ATOM 801 N N . PRO A 1 103 ? 9.108 7.237 7.729 1.00 94.94 103 PRO A N 1
ATOM 802 C CA . PRO A 1 103 ? 9.096 6.871 6.320 1.00 94.94 103 PRO A CA 1
ATOM 803 C C . PRO A 1 103 ? 10.293 5.990 5.961 1.00 94.94 103 PRO A C 1
ATOM 805 O O . PRO A 1 103 ? 11.425 6.269 6.357 1.00 94.94 103 PRO A O 1
ATOM 808 N N . VAL A 1 104 ? 10.048 4.944 5.177 1.00 93.75 104 VAL A N 1
ATOM 809 C CA . VAL A 1 104 ? 11.091 4.007 4.747 1.00 93.75 104 VAL A CA 1
ATOM 810 C C . VAL A 1 104 ? 11.359 4.144 3.261 1.00 93.75 104 VAL A C 1
ATOM 812 O O . VAL A 1 104 ? 10.468 4.470 2.476 1.00 93.75 104 VAL A O 1
ATOM 815 N N . GLN A 1 105 ? 12.594 3.872 2.862 1.00 92.25 105 GLN A N 1
ATOM 816 C CA . GLN A 1 105 ? 12.948 3.779 1.455 1.00 92.25 105 GLN A CA 1
ATOM 817 C C . GLN A 1 105 ? 12.777 2.348 0.966 1.00 92.25 105 GLN A C 1
ATOM 819 O O . GLN A 1 105 ? 13.241 1.412 1.614 1.00 92.25 105 GLN A O 1
ATOM 824 N N . GLN A 1 106 ? 12.145 2.199 -0.193 1.00 87.44 106 GLN A N 1
ATOM 825 C CA . GLN A 1 106 ? 11.991 0.922 -0.879 1.00 87.44 106 GLN A CA 1
ATOM 826 C C . GLN A 1 106 ? 12.498 1.038 -2.318 1.00 87.44 106 GLN A C 1
ATOM 828 O O . GLN A 1 106 ? 12.377 2.111 -2.923 1.00 87.44 106 GL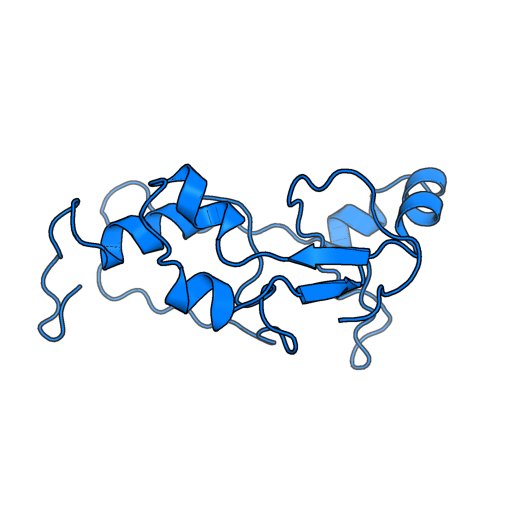N A O 1
ATOM 833 N N . PRO A 1 107 ? 13.046 -0.039 -2.904 1.00 87.94 107 PRO A N 1
ATOM 834 C CA . PRO A 1 107 ? 13.354 -0.054 -4.326 1.00 87.94 107 PRO A CA 1
ATOM 835 C C . PRO A 1 107 ? 12.056 0.099 -5.124 1.00 87.94 107 PRO A C 1
ATOM 837 O O . PRO A 1 107 ? 11.071 -0.578 -4.841 1.00 87.94 107 PRO A O 1
ATOM 840 N N . GLY A 1 108 ? 12.054 0.945 -6.153 1.00 80.38 108 GLY A N 1
ATOM 841 C CA . GLY A 1 108 ? 10.925 1.062 -7.084 1.00 80.38 108 GLY A CA 1
ATOM 842 C C . GLY A 1 108 ? 10.745 -0.176 -7.969 1.00 80.38 108 GLY A C 1
ATOM 843 O O . GLY A 1 108 ? 9.696 -0.354 -8.584 1.00 80.38 108 GLY A O 1
ATOM 844 N N . LEU A 1 109 ? 11.767 -1.035 -8.028 1.00 79.88 109 LEU A N 1
ATOM 845 C CA . LEU A 1 109 ? 11.752 -2.316 -8.714 1.00 79.88 109 LEU A CA 1
ATOM 846 C C . LEU A 1 109 ? 12.448 -3.363 -7.832 1.00 79.88 109 LEU A C 1
ATOM 848 O O . LEU A 1 109 ? 13.630 -3.228 -7.520 1.00 79.88 109 LEU A O 1
ATOM 852 N N . VAL A 1 110 ? 11.722 -4.411 -7.436 1.00 74.12 110 VAL A N 1
ATOM 853 C CA . VAL A 1 110 ? 12.249 -5.522 -6.627 1.00 74.12 110 VAL A CA 1
ATOM 854 C C . VAL A 1 110 ? 12.184 -6.809 -7.440 1.00 74.12 110 VAL A C 1
ATOM 856 O O . VAL A 1 110 ? 11.128 -7.186 -7.931 1.00 74.12 110 VAL A O 1
ATOM 859 N N . MET A 1 111 ? 13.312 -7.497 -7.603 1.00 64.56 111 MET A N 1
ATOM 860 C CA . MET A 1 111 ? 13.339 -8.795 -8.282 1.00 64.56 111 MET A CA 1
ATOM 861 C C . MET A 1 111 ? 13.070 -9.895 -7.254 1.00 64.56 111 MET A C 1
ATOM 863 O O . MET A 1 111 ? 13.740 -9.952 -6.224 1.00 64.56 111 MET A O 1
ATOM 867 N N . ASP A 1 112 ? 12.109 -10.772 -7.528 1.00 64.38 112 ASP A N 1
ATOM 868 C CA . ASP A 1 112 ? 11.869 -11.948 -6.692 1.00 64.38 112 ASP A CA 1
ATOM 869 C C . ASP A 1 112 ? 12.939 -13.007 -6.969 1.00 64.38 112 ASP A C 1
ATOM 871 O O . ASP A 1 112 ? 13.157 -13.335 -8.132 1.00 64.38 112 ASP A O 1
ATOM 875 N N . PRO A 1 113 ? 13.628 -13.534 -5.946 1.00 53.50 113 PRO A N 1
ATOM 876 C CA . PRO A 1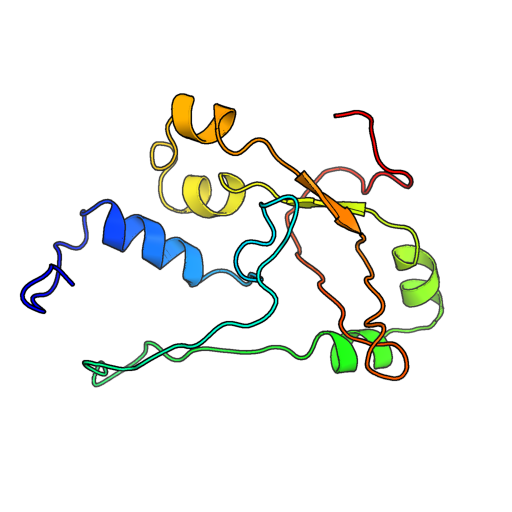 113 ? 14.654 -14.550 -6.136 1.00 53.50 113 PRO A CA 1
ATOM 877 C C . PRO A 1 113 ? 14.102 -15.969 -6.368 1.00 53.50 113 PRO A C 1
ATOM 879 O O . PRO A 1 113 ? 14.878 -16.844 -6.746 1.00 53.50 113 PRO A O 1
ATOM 882 N N . MET A 1 114 ? 12.811 -16.237 -6.118 1.00 54.78 114 MET A N 1
ATOM 883 C CA . MET A 1 114 ? 12.214 -17.576 -6.286 1.00 54.78 114 MET A CA 1
ATOM 884 C C . MET A 1 114 ? 11.564 -17.801 -7.655 1.00 54.78 114 MET A C 1
ATOM 886 O O . MET A 1 114 ? 11.311 -18.946 -8.028 1.00 54.78 114 MET A O 1
ATOM 890 N N . GLU A 1 115 ? 11.343 -16.742 -8.428 1.00 51.88 115 GLU A N 1
ATOM 891 C CA . GLU A 1 115 ? 10.894 -16.819 -9.814 1.00 51.88 115 GLU A CA 1
ATOM 892 C C . GLU A 1 115 ? 11.842 -16.037 -10.721 1.00 51.88 115 GLU A C 1
ATOM 894 O O . GLU A 1 115 ? 12.451 -15.052 -10.318 1.00 51.88 115 GLU A O 1
ATOM 899 N N . ASN A 1 116 ? 11.931 -16.448 -11.986 1.00 43.25 116 ASN A N 1
ATOM 900 C CA . ASN A 1 116 ? 12.499 -15.607 -13.039 1.00 43.25 116 ASN A CA 1
ATOM 901 C C . ASN A 1 116 ? 11.860 -14.193 -12.942 1.00 43.25 116 ASN A C 1
ATOM 903 O O . ASN A 1 116 ? 10.652 -14.072 -12.715 1.00 43.25 116 ASN A O 1
ATOM 907 N N . PRO A 1 117 ? 12.650 -13.120 -13.057 1.00 39.12 117 PRO A N 1
ATOM 908 C CA . PRO A 1 117 ? 12.501 -11.886 -12.286 1.00 39.12 117 PRO A CA 1
ATOM 909 C C . PRO A 1 117 ? 11.166 -11.201 -12.554 1.00 39.12 117 PRO A C 1
ATOM 911 O O . PRO A 1 117 ? 10.985 -10.765 -13.688 1.00 39.12 117 PRO A O 1
ATOM 914 N N . SER A 1 118 ? 10.229 -11.084 -11.591 1.00 37.62 118 SER A N 1
ATOM 915 C CA . SER A 1 118 ? 9.143 -10.078 -11.707 1.00 37.62 118 SER A CA 1
ATOM 916 C C . SER A 1 118 ? 8.110 -9.928 -10.570 1.00 37.62 118 SER A C 1
ATOM 918 O O . SER A 1 118 ? 6.913 -9.808 -10.837 1.00 37.62 118 SER A O 1
ATOM 920 N N . THR A 1 119 ? 8.493 -9.842 -9.298 1.00 36.56 119 THR A N 1
ATOM 921 C CA . THR A 1 119 ? 7.521 -9.430 -8.256 1.00 36.56 119 THR A CA 1
ATOM 922 C C . THR A 1 119 ? 7.737 -7.960 -7.918 1.00 36.56 119 THR A C 1
ATOM 924 O O . THR A 1 119 ? 8.486 -7.612 -7.017 1.00 36.56 119 THR A O 1
ATOM 927 N N . TRP A 1 120 ? 7.123 -7.085 -8.718 1.00 49.97 120 TRP A N 1
ATOM 928 C CA . TRP A 1 120 ? 7.309 -5.637 -8.623 1.00 49.97 120 TRP A CA 1
ATOM 929 C C . TRP A 1 120 ? 6.294 -5.010 -7.669 1.00 49.97 120 TRP A C 1
ATOM 931 O O . TRP A 1 120 ? 5.099 -5.271 -7.789 1.00 49.97 120 TRP A O 1
ATOM 941 N N . GLU A 1 121 ? 6.751 -4.115 -6.797 1.00 41.50 121 GLU A N 1
ATOM 942 C CA . GLU A 1 121 ? 5.891 -3.186 -6.070 1.00 41.50 121 GLU A CA 1
ATOM 943 C C . GLU A 1 121 ? 6.169 -1.760 -6.554 1.00 41.50 121 GLU A C 1
ATOM 945 O O . GLU A 1 121 ? 7.238 -1.204 -6.344 1.00 41.50 121 GLU A O 1
ATOM 950 N N . LEU A 1 122 ? 5.182 -1.161 -7.211 1.00 37.34 122 LEU A N 1
ATOM 951 C CA . LEU A 1 122 ? 5.130 0.241 -7.586 1.00 37.34 122 LEU A CA 1
ATOM 952 C C . LEU A 1 122 ? 4.105 0.847 -6.642 1.00 37.34 122 LEU A C 1
ATOM 954 O O . LE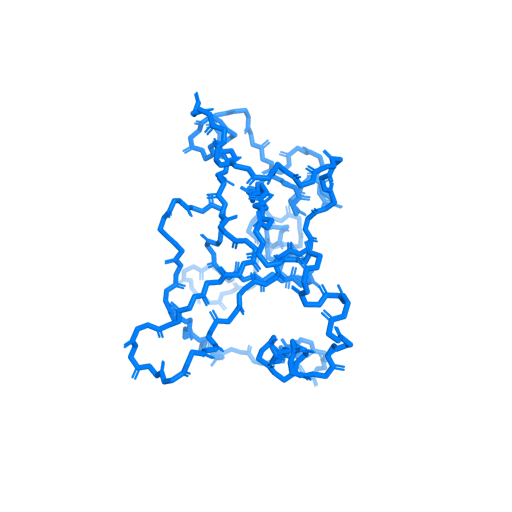U A 1 122 ? 2.903 0.799 -6.903 1.00 37.34 122 LEU A O 1
ATOM 958 N N . THR A 1 123 ? 4.562 1.382 -5.511 1.00 38.88 123 THR A N 1
ATOM 959 C CA . THR A 1 123 ? 3.685 2.240 -4.719 1.00 38.88 123 THR A CA 1
ATOM 960 C C . THR A 1 123 ? 3.827 3.662 -5.236 1.00 38.88 123 THR A C 1
ATOM 962 O O . THR A 1 123 ? 4.890 4.281 -5.208 1.00 38.88 123 THR A O 1
ATOM 965 N N . TRP A 1 124 ? 2.738 4.183 -5.789 1.00 34.28 124 TRP A N 1
ATOM 966 C CA . TRP A 1 124 ? 2.681 5.570 -6.216 1.00 34.28 124 TRP A CA 1
ATOM 967 C C . TRP A 1 124 ? 2.274 6.422 -5.010 1.00 34.28 124 TRP A C 1
ATOM 969 O O . TRP A 1 124 ? 1.110 6.778 -4.829 1.00 34.28 124 TRP A O 1
ATOM 979 N N . GLN A 1 125 ? 3.232 6.728 -4.135 1.00 35.34 125 GLN A N 1
ATOM 980 C CA . GLN A 1 125 ? 3.092 7.851 -3.211 1.00 35.34 125 GLN A CA 1
ATOM 981 C C . GLN A 1 125 ? 3.771 9.064 -3.847 1.00 35.34 125 GLN A C 1
ATOM 983 O O . GLN A 1 125 ? 4.921 9.006 -4.266 1.00 35.34 125 GLN A O 1
ATOM 988 N N . LYS A 1 126 ? 3.024 10.161 -3.988 1.00 32.31 126 LYS A N 1
ATOM 989 C CA . LYS A 1 126 ? 3.474 11.400 -4.628 1.00 32.31 126 LYS A CA 1
ATOM 990 C C . LYS A 1 126 ? 4.618 12.019 -3.810 1.00 32.31 126 LYS A C 1
ATOM 992 O O . LYS A 1 126 ? 4.365 12.868 -2.962 1.00 32.31 126 LYS A O 1
ATOM 997 N N . SER A 1 127 ? 5.861 11.617 -4.060 1.00 37.19 127 SER A N 1
ATOM 998 C CA . SER A 1 127 ? 7.054 12.257 -3.503 1.00 37.19 127 SER A CA 1
ATOM 999 C C . SER A 1 127 ? 7.761 13.068 -4.586 1.00 37.19 127 SER A C 1
ATOM 1001 O O . SER A 1 127 ? 7.967 12.615 -5.712 1.00 37.19 127 SER A O 1
ATOM 1003 N N . LYS A 1 128 ? 8.118 14.311 -4.254 1.00 36.31 128 LYS A N 1
ATOM 1004 C CA . LYS A 1 128 ? 8.969 15.153 -5.098 1.00 36.31 128 LYS A CA 1
ATOM 1005 C C . LYS A 1 128 ? 10.329 14.469 -5.256 1.00 36.31 128 LYS A C 1
ATOM 1007 O O . LYS A 1 128 ? 11.112 14.474 -4.316 1.00 36.31 128 LYS A O 1
ATOM 1012 N N . GLY A 1 129 ? 10.593 13.933 -6.445 1.00 44.59 129 GLY A N 1
ATOM 1013 C CA . GLY A 1 129 ? 11.872 13.329 -6.805 1.00 44.59 129 GLY A CA 1
ATOM 1014 C C . GLY A 1 129 ? 12.038 11.929 -6.224 1.00 44.59 129 GLY A C 1
ATOM 1015 O O . GLY A 1 129 ? 12.058 11.738 -5.013 1.00 44.59 129 GLY A O 1
ATOM 1016 N N . PHE A 1 130 ? 12.184 10.944 -7.101 1.00 48.81 130 PHE A N 1
ATOM 1017 C CA . PHE A 1 130 ? 12.721 9.651 -6.704 1.00 48.81 130 PHE A CA 1
ATOM 1018 C C . PHE A 1 130 ? 14.226 9.829 -6.458 1.00 48.81 130 PHE A C 1
ATOM 1020 O O . PHE A 1 130 ? 14.942 10.225 -7.387 1.00 48.81 130 PHE A O 1
ATOM 1027 N N . PRO A 1 131 ? 14.746 9.586 -5.245 1.00 56.38 131 PRO A N 1
ATOM 1028 C CA . PRO A 1 131 ? 16.182 9.479 -5.065 1.00 56.38 131 PRO A CA 1
ATOM 1029 C C . PRO A 1 131 ? 16.721 8.334 -5.939 1.00 56.38 131 PRO A C 1
ATOM 1031 O O . PRO A 1 131 ? 16.149 7.247 -5.999 1.00 56.38 131 PRO A O 1
AT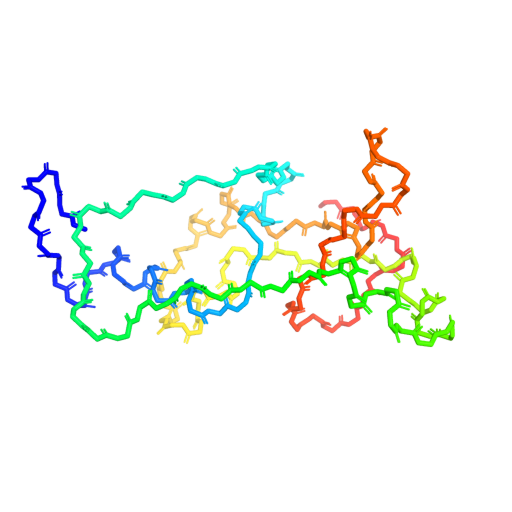OM 1034 N N . LYS A 1 132 ? 17.823 8.590 -6.654 1.00 57.72 132 LYS A N 1
ATOM 1035 C CA . LYS A 1 132 ? 18.503 7.585 -7.500 1.00 57.72 132 LYS A CA 1
ATOM 1036 C C . LYS A 1 132 ? 19.336 6.585 -6.687 1.00 57.72 132 LYS A C 1
ATOM 1038 O O . LYS A 1 132 ? 19.908 5.655 -7.244 1.00 57.72 132 LYS A O 1
ATOM 1043 N N . THR A 1 133 ? 19.453 6.811 -5.383 1.00 54.78 133 THR A N 1
ATOM 1044 C CA . THR A 1 133 ? 20.256 6.031 -4.441 1.00 54.78 133 THR A CA 1
ATOM 1045 C C . THR A 1 133 ? 19.558 6.021 -3.085 1.00 54.78 133 THR A C 1
ATOM 1047 O O . THR A 1 133 ? 18.934 7.032 -2.749 1.00 54.78 133 THR A O 1
ATOM 1050 N N . PRO A 1 134 ? 19.699 4.961 -2.270 1.00 51.69 134 PRO A N 1
ATOM 1051 C CA . PRO A 1 134 ? 19.224 5.003 -0.895 1.00 51.69 134 PRO A CA 1
ATOM 1052 C C . PRO A 1 134 ? 19.876 6.192 -0.171 1.00 51.69 134 PRO A C 1
ATOM 1054 O O . PRO A 1 134 ? 21.091 6.392 -0.217 1.00 51.69 134 PRO A O 1
ATOM 1057 N N . GLY A 1 135 ? 19.040 7.038 0.419 1.00 57.03 135 GLY A N 1
ATOM 1058 C CA . GLY A 1 135 ? 19.455 8.109 1.315 1.00 57.03 135 GLY A CA 1
ATOM 1059 C C . GLY A 1 135 ? 19.839 7.510 2.664 1.00 57.03 135 GLY A C 1
ATOM 1060 O O . GLY A 1 135 ? 19.350 6.445 3.038 1.00 57.03 135 GLY A O 1
ATOM 1061 N N . LYS A 1 136 ? 20.740 8.172 3.396 1.00 36.94 136 LYS A N 1
ATOM 1062 C CA . LYS A 1 136 ? 20.998 7.776 4.785 1.00 36.94 136 LYS A CA 1
ATOM 1063 C C . LYS A 1 136 ? 19.708 7.919 5.614 1.00 36.94 136 LYS A C 1
ATOM 1065 O O . LYS A 1 136 ? 18.964 8.863 5.339 1.00 36.94 136 LYS A O 1
ATOM 1070 N N . PRO A 1 137 ? 19.469 6.992 6.563 1.00 44.56 137 PRO A N 1
ATOM 1071 C CA . PRO A 1 137 ? 18.316 7.039 7.458 1.00 44.56 137 PRO A CA 1
ATOM 1072 C C . PRO A 1 137 ? 18.293 8.320 8.294 1.00 44.56 137 PRO A C 1
ATOM 1074 O O . PRO A 1 137 ? 19.388 8.877 8.555 1.00 44.56 137 PRO A O 1
#

Secondary structure (DSSP, 8-state):
--TTSPPPPTTSHHHHHHHHTTS---TTTTSSS--S------SS--SS--PPP---HHHHHHHS-HHHHHHHTT-EEEE-HHHHHTTT-TTSS-HHHHHHS--EEEESS---SSSSS----------SS--SSPPP-

Sequence (137 aa):
MDSKGELLPVTSRAILNNRANQLWHSDSSFKTVPARATVLRAVKIPPEQGATEYISLRALYQSLPEASKAEIANLWGIHDYSNSRTKIDPDLVTEEEKQALPPVQQPGLVMDPMENPSTWELTWQKSKGFPKTPGKP

pLDDT: mean 81.67, std 18.49, range [32.31, 96.0]

Radius of gyration: 17.3 Å; chains: 1; bounding box: 46×33×43 Å